Protein AF-A0A7S3BHQ3-F1 (afdb_monomer)

pLDDT: mean 78.8, std 16.58, range [43.38, 95.94]

Solvent-accessible surface area (backbone atoms only — not comparable to full-atom values): 6892 Å² total; per-residue (Å²): 130,82,80,92,77,86,80,77,94,55,89,61,86,87,74,58,44,70,65,47,41,58,42,32,24,27,44,53,70,98,60,96,61,97,48,66,48,71,40,76,51,87,64,63,43,68,93,56,44,48,72,36,58,71,80,50,62,71,88,50,72,66,62,50,53,49,52,55,55,58,71,70,47,66,61,43,80,44,81,95,76,40,80,33,64,74,64,86,78,88,81,80,86,69,94,64,57,78,84,74,67,76,124

Mean predicted aligned error: 10.11 Å

Structure (mmCIF, N/CA/C/O backbone):
data_AF-A0A7S3BHQ3-F1
#
_entry.id   AF-A0A7S3BHQ3-F1
#
loop_
_atom_site.group_PDB
_atom_site.id
_atom_site.type_symbol
_atom_site.label_atom_id
_atom_site.label_alt_id
_atom_site.label_comp_id
_atom_site.label_asym_id
_atom_site.label_entity_id
_atom_site.label_seq_id
_atom_site.pdbx_PDB_ins_code
_atom_site.Cartn_x
_atom_site.Cartn_y
_atom_site.Cartn_z
_atom_site.occupancy
_atom_site.B_iso_or_equiv
_atom_site.auth_seq_id
_atom_site.auth_comp_id
_atom_site.auth_asym_id
_atom_site.auth_atom_id
_atom_site.pdbx_PDB_model_num
ATOM 1 N N . ILE A 1 1 ? 16.650 -5.755 -12.625 1.00 51.38 1 ILE A N 1
ATOM 2 C CA . ILE A 1 1 ? 16.811 -6.219 -11.226 1.00 51.38 1 ILE A CA 1
ATOM 3 C C . ILE A 1 1 ? 18.298 -6.173 -10.927 1.00 51.38 1 ILE A C 1
ATOM 5 O O . ILE A 1 1 ? 19.059 -6.797 -11.658 1.00 51.38 1 ILE A O 1
ATOM 9 N N . CYS A 1 2 ? 18.727 -5.362 -9.961 1.00 49.47 2 CYS A N 1
ATOM 10 C CA . CYS A 1 2 ? 20.128 -5.343 -9.550 1.00 49.47 2 CYS A CA 1
ATOM 11 C C . CYS A 1 2 ? 20.450 -6.671 -8.849 1.00 49.47 2 CYS A C 1
ATOM 13 O O . CYS A 1 2 ? 19.677 -7.072 -7.979 1.00 49.47 2 CYS A O 1
ATOM 15 N N . PRO A 1 3 ? 21.530 -7.373 -9.226 1.00 43.38 3 PRO A N 1
ATOM 16 C CA . PRO A 1 3 ? 21.929 -8.587 -8.530 1.00 43.38 3 PRO A CA 1
ATOM 17 C C . PRO A 1 3 ? 22.315 -8.254 -7.085 1.00 43.38 3 PRO A C 1
ATOM 19 O O . PRO A 1 3 ? 22.892 -7.201 -6.806 1.00 43.38 3 PRO A O 1
ATOM 22 N N . SER A 1 4 ? 21.954 -9.146 -6.170 1.00 56.47 4 SER A N 1
ATOM 23 C CA . SER A 1 4 ? 22.235 -9.048 -4.743 1.00 56.47 4 SER A CA 1
ATOM 24 C C . SER A 1 4 ? 23.692 -9.416 -4.452 1.00 56.47 4 SER A C 1
ATOM 26 O O . S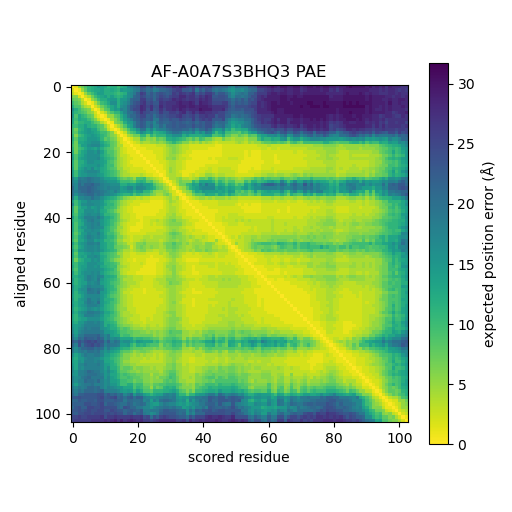ER A 1 4 ? 23.992 -10.602 -4.394 1.00 56.47 4 SER A O 1
ATOM 28 N N . GLU A 1 5 ? 24.572 -8.433 -4.241 1.00 43.62 5 GLU A N 1
ATOM 29 C CA . GLU A 1 5 ? 25.821 -8.607 -3.473 1.00 43.62 5 GLU A CA 1
ATOM 30 C C . GLU A 1 5 ? 26.411 -7.247 -3.008 1.00 43.62 5 GLU A C 1
ATOM 32 O O . GLU A 1 5 ? 26.279 -6.256 -3.735 1.00 43.62 5 GLU A O 1
ATOM 37 N N . PRO A 1 6 ? 27.021 -7.153 -1.801 1.00 58.81 6 PRO A N 1
ATOM 38 C CA . PRO A 1 6 ? 27.482 -5.893 -1.196 1.00 58.81 6 PRO A CA 1
ATOM 39 C C . PRO A 1 6 ? 29.011 -5.668 -1.333 1.00 58.81 6 PRO A C 1
ATOM 41 O O . PRO A 1 6 ? 29.723 -6.59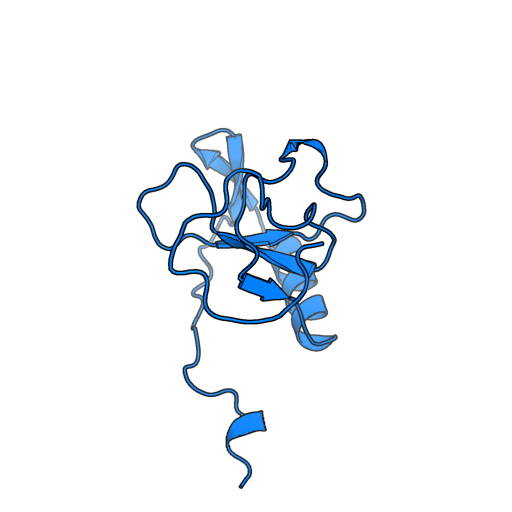9 -1.703 1.00 58.81 6 PRO A O 1
ATOM 44 N N . PRO A 1 7 ? 29.570 -4.495 -0.942 1.00 54.88 7 PRO A N 1
ATOM 45 C CA . PRO A 1 7 ? 28.927 -3.227 -0.598 1.00 54.88 7 PRO A CA 1
ATOM 46 C C . PRO A 1 7 ? 29.266 -2.138 -1.636 1.00 54.88 7 PRO A C 1
ATOM 48 O O . PRO A 1 7 ? 30.429 -1.842 -1.906 1.00 54.88 7 PRO A O 1
ATOM 51 N N . LEU A 1 8 ? 28.252 -1.488 -2.211 1.00 47.31 8 LEU A N 1
ATOM 52 C CA . LEU A 1 8 ? 28.477 -0.362 -3.119 1.00 47.31 8 LEU A CA 1
ATOM 53 C C . LEU A 1 8 ? 28.719 0.909 -2.298 1.00 47.31 8 LEU A C 1
ATOM 55 O O . LEU A 1 8 ? 27.786 1.596 -1.898 1.00 47.31 8 LEU A O 1
ATOM 59 N N . THR A 1 9 ? 29.988 1.254 -2.083 1.00 52.41 9 THR A N 1
ATOM 60 C CA . THR A 1 9 ? 30.424 2.570 -1.575 1.00 52.41 9 THR A CA 1
ATOM 61 C C . THR A 1 9 ? 30.241 3.699 -2.601 1.00 52.41 9 THR A C 1
ATOM 63 O O . THR A 1 9 ? 30.732 4.807 -2.406 1.00 52.41 9 THR A O 1
ATOM 66 N N . THR A 1 10 ? 29.520 3.450 -3.698 1.00 46.78 10 THR A N 1
ATOM 67 C CA . THR A 1 10 ? 29.204 4.437 -4.733 1.00 46.78 10 THR A CA 1
ATOM 68 C C . THR A 1 10 ? 27.720 4.350 -5.103 1.00 46.78 10 THR A C 1
ATOM 70 O O . THR A 1 10 ? 27.224 3.248 -5.357 1.00 46.78 10 THR A O 1
ATOM 73 N N . PRO A 1 11 ? 26.982 5.479 -5.155 1.00 46.25 11 PRO A N 1
ATOM 74 C CA . PRO A 1 11 ? 25.649 5.505 -5.743 1.00 46.25 11 PRO A CA 1
ATOM 75 C C . PRO A 1 11 ? 25.775 5.081 -7.207 1.00 46.25 11 PRO A C 1
ATOM 77 O O . PRO A 1 11 ? 26.339 5.803 -8.029 1.00 46.25 11 PRO A O 1
ATOM 80 N N . ARG A 1 12 ? 25.314 3.875 -7.537 1.00 52.78 12 ARG A N 1
ATOM 81 C CA . ARG A 1 12 ? 25.373 3.369 -8.906 1.00 52.78 12 ARG A CA 1
ATOM 82 C C . ARG A 1 12 ? 24.321 4.113 -9.723 1.00 52.78 12 ARG A C 1
ATOM 84 O O . ARG A 1 12 ? 23.126 3.854 -9.588 1.00 52.78 12 ARG A O 1
ATOM 91 N N . SER A 1 13 ? 24.764 5.070 -10.534 1.00 46.31 13 SER A N 1
ATOM 92 C CA . SER A 1 13 ? 23.899 5.778 -11.476 1.00 46.31 13 SER A CA 1
ATOM 93 C C . SER A 1 13 ? 23.195 4.756 -12.380 1.00 46.31 13 SER A C 1
ATOM 95 O O . SER A 1 13 ? 23.829 3.884 -12.971 1.00 46.31 13 SER A O 1
ATOM 97 N N . GLY A 1 14 ? 21.860 4.807 -12.417 1.00 47.94 14 GLY A N 1
ATOM 98 C CA . GLY A 1 14 ? 21.022 3.891 -13.201 1.00 47.94 14 GLY A CA 1
ATOM 99 C C . GLY A 1 14 ? 20.540 2.628 -12.475 1.00 47.94 14 GLY A C 1
ATOM 100 O O . GLY A 1 14 ? 19.782 1.853 -13.058 1.00 47.94 14 GLY A O 1
ATOM 101 N N . CYS A 1 15 ? 20.915 2.402 -11.210 1.00 54.94 15 CYS A N 1
ATOM 102 C CA . CYS A 1 15 ? 20.318 1.342 -10.392 1.00 54.94 15 CYS A CA 1
ATOM 103 C C . CYS A 1 15 ? 19.023 1.825 -9.748 1.00 54.94 15 CYS A C 1
ATOM 105 O O . CYS A 1 15 ? 18.965 2.241 -8.596 1.00 54.94 15 CYS A O 1
ATOM 107 N N . HIS A 1 16 ? 17.980 1.760 -10.552 1.00 60.81 16 HIS A N 1
ATOM 108 C CA . HIS A 1 16 ? 16.618 2.053 -10.174 1.00 60.81 16 HIS A CA 1
ATOM 109 C C . HIS A 1 16 ? 15.969 0.818 -9.519 1.00 60.81 16 HIS A C 1
ATOM 111 O O . HIS A 1 16 ? 16.133 -0.306 -10.009 1.00 60.81 16 HIS A O 1
ATOM 117 N N . GLY A 1 17 ? 15.268 1.002 -8.390 1.00 65.12 17 GLY A N 1
ATOM 118 C CA . GLY A 1 17 ? 14.494 -0.069 -7.740 1.00 65.12 17 GLY A CA 1
ATOM 119 C C . GLY A 1 17 ? 13.429 -0.634 -8.691 1.00 65.12 17 GLY A C 1
ATOM 120 O O . GLY A 1 17 ? 13.081 0.042 -9.650 1.00 65.12 17 GLY A O 1
ATOM 121 N N . PRO A 1 18 ? 12.923 -1.869 -8.527 1.00 81.50 18 PRO A N 1
ATOM 122 C CA . PRO A 1 18 ? 11.961 -2.432 -9.480 1.00 81.50 18 PRO A CA 1
ATOM 123 C C . PRO A 1 18 ? 10.672 -1.595 -9.585 1.00 81.50 18 PRO A C 1
ATOM 125 O O . PRO A 1 18 ? 10.332 -0.858 -8.664 1.00 81.50 18 PRO A O 1
ATOM 128 N N . ILE A 1 19 ? 9.944 -1.729 -10.705 1.00 89.12 19 ILE A N 1
ATOM 129 C CA . ILE A 1 19 ? 8.584 -1.177 -10.826 1.00 89.12 19 ILE A CA 1
ATOM 130 C C . ILE A 1 19 ? 7.747 -1.752 -9.682 1.00 89.12 19 ILE A C 1
ATOM 132 O O . ILE A 1 19 ? 7.710 -2.973 -9.502 1.00 89.12 19 ILE A O 1
ATOM 136 N N . MET A 1 20 ? 7.070 -0.889 -8.925 1.00 90.88 20 MET A N 1
ATOM 137 C CA . MET A 1 20 ? 6.250 -1.351 -7.811 1.00 90.88 20 MET A CA 1
ATOM 138 C C . MET A 1 20 ? 5.080 -2.199 -8.303 1.00 90.88 20 MET A C 1
ATOM 140 O O . MET A 1 20 ? 4.373 -1.859 -9.256 1.00 90.88 20 MET A O 1
ATOM 144 N N . THR A 1 21 ? 4.878 -3.316 -7.616 1.00 94.50 21 THR A N 1
ATOM 145 C CA . THR A 1 21 ? 3.778 -4.253 -7.844 1.00 94.50 21 THR A CA 1
ATOM 146 C C . THR A 1 21 ? 3.009 -4.471 -6.549 1.00 94.50 21 THR A C 1
ATOM 148 O O . THR A 1 21 ? 3.432 -4.033 -5.474 1.00 94.50 21 THR A O 1
ATOM 151 N N . ARG A 1 22 ? 1.824 -5.078 -6.665 1.00 95.62 22 ARG A N 1
ATOM 152 C CA . ARG A 1 22 ? 0.894 -5.266 -5.551 1.00 95.62 22 ARG A CA 1
ATOM 153 C C . ARG A 1 22 ? 1.591 -5.902 -4.345 1.00 95.62 22 ARG A C 1
ATOM 155 O O . ARG A 1 22 ? 2.129 -6.996 -4.448 1.00 95.62 22 ARG A O 1
ATOM 162 N N . GLY A 1 23 ? 1.514 -5.235 -3.199 1.00 94.81 23 GLY A N 1
ATOM 163 C CA . GLY A 1 23 ? 2.073 -5.679 -1.924 1.00 94.81 23 GLY A CA 1
ATOM 164 C C . GLY A 1 23 ? 3.425 -5.067 -1.573 1.00 94.81 23 GLY A C 1
ATOM 165 O O . GLY A 1 23 ? 3.856 -5.228 -0.437 1.00 94.81 23 GLY A O 1
ATOM 166 N N . MET A 1 24 ? 4.081 -4.352 -2.489 1.00 94.38 24 MET A N 1
ATOM 167 C CA . MET A 1 24 ? 5.353 -3.689 -2.192 1.00 94.38 24 MET A CA 1
ATOM 168 C C . MET A 1 24 ? 5.150 -2.444 -1.320 1.00 94.38 24 MET A C 1
ATOM 170 O O . MET A 1 24 ? 4.200 -1.679 -1.511 1.00 94.38 24 MET A O 1
ATOM 174 N N . VAL A 1 25 ? 6.077 -2.234 -0.387 1.00 91.94 25 VAL A N 1
ATOM 175 C CA . VAL A 1 25 ? 6.137 -1.075 0.511 1.00 91.94 25 VAL A CA 1
ATOM 176 C C . VAL A 1 25 ? 7.273 -0.165 0.066 1.00 91.94 25 VAL A C 1
ATOM 178 O O . VAL A 1 25 ? 8.398 -0.634 -0.117 1.00 91.94 25 VAL A O 1
ATOM 181 N N . GLY A 1 26 ? 6.992 1.125 -0.105 1.00 89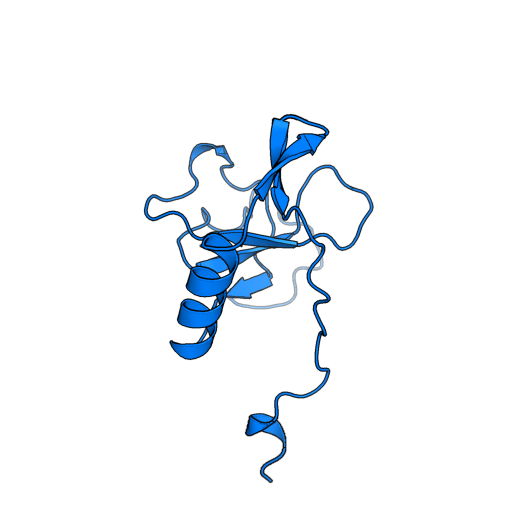.00 26 GLY A N 1
ATOM 182 C CA . GLY A 1 26 ? 7.968 2.106 -0.573 1.00 89.00 26 GLY A CA 1
ATOM 183 C C . GLY A 1 26 ? 7.970 3.385 0.254 1.00 89.00 26 GLY A C 1
ATOM 184 O O . GLY A 1 26 ? 6.963 3.736 0.870 1.00 89.00 26 GLY A O 1
ATOM 185 N N . TRP A 1 27 ? 9.099 4.094 0.252 1.00 87.56 27 TRP A N 1
ATOM 186 C CA . TRP A 1 27 ? 9.164 5.459 0.782 1.00 87.56 27 TRP A CA 1
ATOM 187 C C . TRP A 1 27 ? 8.423 6.431 -0.138 1.00 87.56 27 TRP A C 1
ATOM 189 O O . TRP A 1 27 ? 8.642 6.435 -1.355 1.00 87.56 27 TRP A O 1
ATOM 199 N N . ALA A 1 28 ? 7.560 7.269 0.436 1.00 85.12 28 ALA A N 1
ATOM 200 C CA . ALA A 1 28 ? 6.865 8.310 -0.305 1.00 85.12 28 ALA A CA 1
ATOM 201 C C . ALA A 1 28 ? 7.863 9.388 -0.761 1.00 85.12 28 ALA A C 1
ATOM 203 O O . ALA A 1 28 ? 8.681 9.876 0.017 1.00 85.12 28 ALA A O 1
ATOM 204 N N . GLY A 1 29 ? 7.805 9.750 -2.042 1.00 76.06 29 GLY A N 1
ATOM 205 C CA . GLY A 1 29 ? 8.600 10.847 -2.595 1.00 76.06 29 GLY A CA 1
ATOM 206 C C . GLY A 1 29 ? 7.978 12.211 -2.278 1.00 76.06 29 GLY A C 1
ATOM 207 O O . GLY A 1 29 ? 6.772 12.316 -2.068 1.00 76.06 29 GLY A O 1
ATOM 208 N N . GLY A 1 30 ? 8.791 13.272 -2.272 1.00 67.50 30 GLY A N 1
ATOM 209 C CA . GLY A 1 30 ? 8.305 14.661 -2.200 1.00 67.50 30 GLY A CA 1
ATOM 210 C C . GLY A 1 30 ? 7.972 15.201 -0.801 1.00 67.50 30 GLY A C 1
ATOM 211 O O . GLY A 1 30 ? 7.485 16.324 -0.694 1.00 67.50 30 GLY A O 1
ATOM 212 N N . SER A 1 31 ? 8.258 14.444 0.261 1.00 60.19 31 SER A N 1
ATOM 213 C CA . SER A 1 31 ? 8.039 14.818 1.666 1.00 60.19 31 SER A CA 1
ATOM 214 C C . SER A 1 31 ? 9.355 14.755 2.456 1.00 60.19 31 SER A C 1
ATOM 216 O O . SER A 1 31 ? 10.240 13.969 2.126 1.00 60.19 31 SER A O 1
ATOM 218 N N . ALA A 1 32 ? 9.500 15.584 3.497 1.00 58.59 32 ALA A N 1
ATOM 219 C CA . ALA A 1 32 ? 10.631 15.532 4.436 1.00 58.59 32 ALA A CA 1
ATOM 220 C C . ALA A 1 32 ? 10.421 14.510 5.578 1.00 58.59 32 ALA A C 1
ATOM 222 O O . ALA A 1 32 ? 11.289 14.364 6.440 1.00 58.59 32 ALA A O 1
ATOM 223 N N . GLY A 1 33 ? 9.258 13.852 5.625 1.00 64.88 33 GLY A N 1
ATOM 224 C CA . GLY A 1 33 ? 8.872 12.923 6.685 1.00 64.88 33 GLY A CA 1
ATOM 225 C C . GLY A 1 33 ? 9.231 11.458 6.398 1.00 64.88 33 GLY A C 1
ATOM 226 O O . GLY A 1 33 ? 9.508 11.097 5.254 1.00 64.88 33 GLY A O 1
ATOM 227 N N . PRO A 1 34 ? 9.188 10.582 7.423 1.00 77.69 34 PRO A N 1
ATOM 228 C CA . PRO A 1 34 ? 9.351 9.131 7.285 1.00 77.69 34 PRO A CA 1
ATOM 229 C C . PRO A 1 34 ? 8.084 8.468 6.707 1.00 77.69 34 PRO A C 1
ATOM 231 O O . PRO A 1 34 ? 7.618 7.442 7.208 1.00 77.69 34 PRO A O 1
ATOM 234 N N . ASP A 1 35 ? 7.491 9.082 5.686 1.00 86.06 35 ASP A N 1
ATOM 235 C CA . ASP A 1 35 ? 6.231 8.641 5.103 1.00 86.06 35 ASP A CA 1
ATOM 236 C C . ASP A 1 35 ? 6.487 7.446 4.183 1.00 86.06 35 ASP A C 1
ATOM 238 O O . ASP A 1 35 ? 7.307 7.501 3.264 1.00 86.06 35 ASP A O 1
ATOM 242 N N . PHE A 1 36 ? 5.769 6.351 4.412 1.00 88.50 36 PHE A N 1
ATOM 243 C CA . PHE A 1 36 ? 5.773 5.184 3.536 1.00 88.50 36 PHE A CA 1
ATOM 244 C C . PHE A 1 36 ? 4.369 4.921 3.003 1.00 88.50 36 PHE A C 1
ATOM 246 O O . PHE A 1 36 ? 3.370 5.389 3.550 1.00 88.50 36 PHE A O 1
ATOM 253 N N . PHE A 1 37 ? 4.288 4.126 1.945 1.00 89.69 3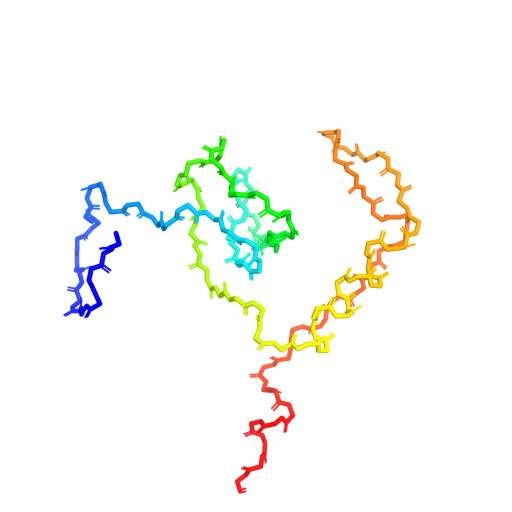7 PHE A N 1
ATOM 254 C CA . PHE A 1 37 ? 3.025 3.653 1.402 1.00 89.69 37 PHE A CA 1
ATOM 255 C C . PHE A 1 37 ? 3.108 2.174 1.037 1.00 89.69 37 PHE A C 1
ATOM 257 O O . PHE A 1 37 ? 4.187 1.615 0.840 1.00 89.69 37 PHE A O 1
ATOM 264 N N . ILE A 1 38 ? 1.938 1.547 0.939 1.00 93.50 38 ILE A N 1
ATOM 265 C CA . ILE A 1 38 ? 1.769 0.159 0.513 1.00 93.50 38 ILE A CA 1
ATOM 266 C C . ILE A 1 38 ? 1.027 0.190 -0.817 1.00 93.50 38 ILE A C 1
ATOM 268 O O . ILE A 1 38 ? -0.079 0.726 -0.902 1.00 93.50 38 ILE A O 1
ATOM 272 N N . TYR A 1 39 ? 1.619 -0.377 -1.864 1.00 94.12 39 TYR A N 1
ATOM 273 C CA . TYR A 1 39 ? 0.982 -0.409 -3.171 1.00 94.12 39 TYR A CA 1
ATOM 274 C C . TYR A 1 39 ? -0.025 -1.559 -3.257 1.00 94.12 39 TYR A C 1
ATOM 276 O O . TYR A 1 39 ? 0.352 -2.727 -3.285 1.00 94.12 39 TYR A O 1
ATOM 284 N N . THR A 1 40 ? -1.319 -1.249 -3.300 1.00 95.00 40 THR A N 1
ATOM 285 C CA . THR A 1 40 ? -2.395 -2.260 -3.258 1.00 95.00 40 THR A CA 1
ATOM 286 C C . THR A 1 40 ? -3.094 -2.485 -4.600 1.00 95.00 40 THR A C 1
ATOM 288 O O . THR A 1 40 ? -3.901 -3.411 -4.718 1.00 95.00 40 THR A O 1
ATOM 291 N N . HIS A 1 41 ? -2.778 -1.685 -5.625 1.00 93.12 41 HIS A N 1
ATOM 292 C CA . HIS A 1 41 ? -3.404 -1.801 -6.939 1.00 93.12 41 HIS A CA 1
ATOM 293 C C . HIS A 1 41 ? -2.938 -3.058 -7.693 1.00 93.12 41 HIS A C 1
ATOM 295 O O . HIS A 1 41 ? -1.838 -3.559 -7.474 1.00 93.12 41 HIS A O 1
ATOM 301 N N . ALA A 1 42 ? -3.800 -3.591 -8.564 1.00 92.88 42 ALA A N 1
ATOM 302 C CA . ALA A 1 42 ? -3.556 -4.861 -9.249 1.00 92.88 42 ALA A CA 1
ATOM 303 C C . ALA A 1 42 ? -2.536 -4.744 -10.393 1.00 92.88 42 ALA A C 1
ATOM 305 O O . ALA A 1 42 ? -1.722 -5.646 -10.582 1.00 92.88 42 ALA A O 1
ATOM 306 N N . ALA A 1 43 ? -2.582 -3.650 -11.157 1.00 95.06 43 ALA A N 1
ATOM 307 C CA . ALA A 1 43 ? -1.623 -3.388 -12.226 1.00 95.06 43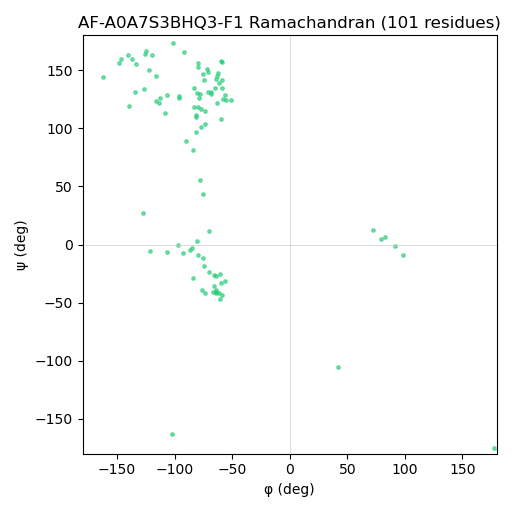 ALA A CA 1
ATOM 308 C C . ALA A 1 43 ? -0.302 -2.840 -11.655 1.00 95.06 43 ALA A C 1
ATOM 310 O O . ALA A 1 43 ? -0.341 -2.210 -10.606 1.00 95.06 43 ALA A O 1
ATOM 311 N N . PRO A 1 44 ? 0.854 -3.031 -12.315 1.00 93.44 44 PRO A N 1
ATOM 312 C CA . PRO A 1 44 ? 2.110 -2.402 -11.901 1.00 93.44 44 PRO A CA 1
ATOM 313 C C . PRO A 1 44 ? 2.063 -0.866 -11.961 1.00 93.44 44 PRO A C 1
ATOM 315 O O . PRO A 1 44 ? 1.438 -0.289 -12.855 1.00 93.44 44 PRO A O 1
ATOM 318 N N . ALA A 1 45 ? 2.791 -0.199 -11.062 1.00 90.50 45 ALA A N 1
ATOM 319 C CA . ALA A 1 45 ? 2.857 1.262 -10.957 1.00 90.50 45 ALA A CA 1
ATOM 320 C C . ALA A 1 45 ? 3.766 1.905 -12.024 1.00 90.50 45 ALA A C 1
ATOM 322 O O . ALA A 1 45 ? 4.701 2.639 -11.712 1.00 90.50 45 ALA A O 1
ATOM 323 N N . THR A 1 46 ? 3.515 1.636 -13.306 1.00 90.19 46 THR A N 1
ATOM 324 C CA . THR A 1 46 ? 4.379 2.097 -14.410 1.00 90.19 46 THR A CA 1
ATOM 325 C C . THR A 1 46 ? 4.504 3.621 -14.502 1.00 90.19 46 THR A C 1
ATOM 327 O O . THR A 1 46 ? 5.518 4.119 -14.977 1.00 90.19 46 THR A O 1
ATOM 330 N N . HIS A 1 47 ? 3.509 4.363 -14.012 1.00 84.25 47 HIS A N 1
ATOM 331 C CA . HIS A 1 47 ? 3.475 5.827 -14.023 1.00 84.25 47 HIS A CA 1
ATOM 332 C C . HIS A 1 47 ? 4.412 6.490 -13.000 1.00 84.25 47 HIS A C 1
ATOM 334 O O . HIS A 1 47 ? 4.732 7.661 -13.166 1.00 84.25 47 HIS A O 1
ATOM 340 N N . TRP A 1 48 ? 4.868 5.761 -11.976 1.00 81.44 48 TRP A N 1
ATOM 341 C CA . TRP A 1 48 ? 5.901 6.225 -11.035 1.00 81.44 48 TRP A CA 1
ATOM 342 C C . TRP A 1 48 ? 7.298 5.720 -11.395 1.00 81.44 48 TRP A C 1
ATOM 344 O O . TRP A 1 48 ? 8.252 5.997 -10.675 1.00 81.44 48 TRP A O 1
ATOM 354 N N . ALA A 1 49 ? 7.409 4.939 -12.478 1.00 82.88 49 ALA A N 1
ATOM 355 C CA . ALA A 1 49 ? 8.634 4.287 -12.914 1.00 82.88 49 ALA A CA 1
ATOM 356 C C . ALA A 1 49 ? 9.421 3.697 -11.728 1.00 82.88 49 ALA A C 1
ATOM 358 O O . ALA A 1 49 ? 9.023 2.680 -11.155 1.00 82.88 49 ALA A O 1
ATOM 359 N N . HIS A 1 50 ? 10.514 4.354 -11.351 1.00 81.19 50 HIS A N 1
ATOM 360 C CA . HIS A 1 50 ? 11.438 3.901 -10.324 1.00 81.19 50 HIS A CA 1
ATOM 361 C C . HIS A 1 50 ? 11.712 4.958 -9.247 1.00 81.19 50 HIS A C 1
ATOM 363 O O . HIS A 1 50 ? 12.784 4.961 -8.637 1.00 81.19 50 HIS A O 1
ATOM 369 N N . ASP A 1 51 ? 10.751 5.851 -9.020 1.00 80.88 51 ASP A N 1
ATOM 370 C CA . ASP A 1 51 ? 10.913 7.032 -8.164 1.00 80.88 51 ASP A CA 1
ATOM 371 C C . ASP A 1 51 ? 10.775 6.726 -6.662 1.00 80.88 51 ASP A C 1
ATOM 373 O O . ASP A 1 51 ? 10.874 7.620 -5.821 1.00 80.88 51 ASP A O 1
ATOM 377 N N . HIS A 1 52 ? 10.587 5.452 -6.306 1.00 83.75 52 HIS A N 1
ATOM 378 C CA . HIS A 1 52 ? 10.424 5.000 -4.929 1.00 83.75 52 HIS A CA 1
ATOM 379 C C . HIS A 1 52 ? 11.402 3.880 -4.580 1.00 83.75 52 HIS A C 1
ATOM 381 O O . HIS A 1 52 ? 11.544 2.886 -5.295 1.00 83.75 52 HIS A O 1
ATOM 387 N N . THR A 1 53 ? 12.038 4.013 -3.418 1.00 85.38 53 THR A N 1
ATOM 388 C CA . THR A 1 53 ? 12.837 2.940 -2.824 1.00 85.38 53 THR A CA 1
ATOM 389 C C . THR A 1 53 ? 11.907 1.947 -2.141 1.00 85.38 53 THR A C 1
ATOM 391 O O . THR A 1 53 ? 11.208 2.305 -1.191 1.00 85.38 53 THR A O 1
ATOM 394 N N . ILE A 1 54 ? 11.921 0.697 -2.603 1.00 87.06 54 ILE A N 1
ATOM 395 C CA . ILE A 1 54 ? 11.178 -0.406 -1.986 1.00 87.06 54 ILE A CA 1
ATOM 396 C C . ILE A 1 54 ? 11.927 -0.882 -0.740 1.00 87.06 54 ILE A C 1
ATOM 398 O O . ILE A 1 54 ? 13.126 -1.154 -0.796 1.00 87.06 54 ILE A O 1
ATOM 402 N N . ILE A 1 55 ? 11.208 -0.988 0.374 1.00 87.00 55 ILE A N 1
ATOM 403 C CA . ILE A 1 55 ? 11.753 -1.330 1.698 1.00 87.00 55 ILE A CA 1
ATOM 404 C C . ILE A 1 55 ? 11.144 -2.586 2.313 1.00 87.00 55 ILE A C 1
ATOM 406 O O . ILE A 1 55 ? 11.579 -3.024 3.37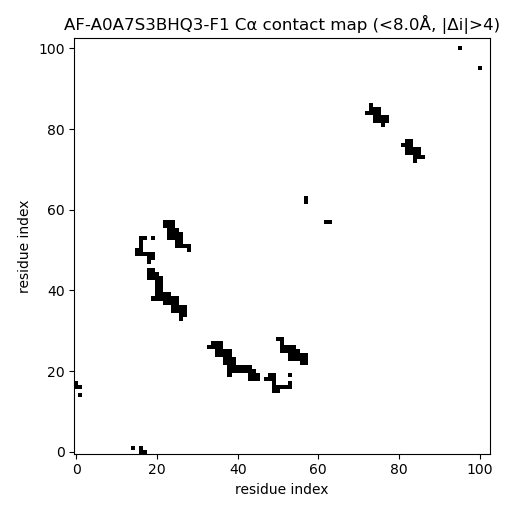5 1.00 87.00 55 ILE A O 1
ATOM 410 N N . GLY A 1 56 ? 10.134 -3.162 1.670 1.00 89.31 56 GLY A N 1
ATOM 411 C CA . GLY A 1 56 ? 9.489 -4.367 2.159 1.00 89.31 56 GLY A CA 1
ATOM 412 C C . GLY A 1 56 ? 8.325 -4.797 1.288 1.00 89.31 56 GLY A C 1
ATOM 413 O O . GLY A 1 56 ? 8.039 -4.204 0.245 1.00 89.31 56 GLY A O 1
ATOM 414 N N . GLU A 1 57 ? 7.642 -5.830 1.755 1.00 94.12 57 GLU A N 1
ATOM 415 C CA . GLU A 1 57 ? 6.471 -6.409 1.115 1.00 94.12 57 GLU A CA 1
ATOM 416 C C . GLU A 1 57 ? 5.506 -6.972 2.162 1.00 94.12 57 GLU A C 1
ATOM 418 O O . GLU A 1 57 ? 5.896 -7.296 3.287 1.00 94.12 57 GLU A O 1
ATOM 423 N N . ILE A 1 58 ? 4.230 -7.082 1.799 1.00 94.06 58 ILE A N 1
ATOM 424 C CA . ILE A 1 58 ? 3.217 -7.721 2.639 1.00 94.06 58 ILE A CA 1
ATOM 425 C C . ILE A 1 58 ? 3.421 -9.238 2.630 1.00 94.06 58 ILE A C 1
ATOM 427 O O . ILE A 1 58 ? 3.227 -9.888 1.604 1.00 94.06 58 ILE A O 1
ATOM 431 N N . ALA A 1 59 ? 3.771 -9.796 3.789 1.00 90.81 59 ALA A N 1
ATOM 432 C CA . ALA A 1 59 ? 4.208 -11.186 3.913 1.00 90.81 59 ALA A CA 1
ATOM 433 C C . ALA A 1 59 ? 3.068 -12.213 4.027 1.00 90.81 59 ALA A C 1
ATOM 435 O O . ALA A 1 59 ? 3.243 -13.369 3.643 1.00 90.81 59 ALA A O 1
ATOM 436 N N . ASP A 1 60 ? 1.912 -11.835 4.581 1.00 90.19 60 ASP A N 1
ATOM 437 C CA . ASP A 1 60 ? 0.893 -12.804 4.991 1.00 90.19 60 ASP A CA 1
ATOM 438 C C . ASP A 1 60 ? -0.553 -12.370 4.694 1.00 90.19 60 ASP A C 1
ATOM 440 O O . ASP A 1 60 ? -0.873 -11.205 4.445 1.00 90.19 60 ASP A O 1
ATOM 444 N N . SER A 1 61 ? -1.455 -13.354 4.721 1.00 92.75 61 SER A N 1
ATOM 445 C CA . SER A 1 61 ? -2.876 -13.164 4.407 1.00 92.75 61 SER A CA 1
ATOM 446 C C . SER A 1 61 ? -3.654 -12.354 5.454 1.00 92.75 61 SER A C 1
ATOM 448 O O . SER A 1 61 ? -4.680 -11.764 5.117 1.00 92.75 61 SER A O 1
ATOM 450 N N . ILE A 1 62 ? -3.197 -12.305 6.708 1.00 92.38 62 ILE A N 1
ATOM 451 C CA . ILE A 1 62 ? -3.835 -11.519 7.775 1.00 92.38 62 ILE A CA 1
ATOM 452 C C . ILE A 1 62 ? -3.550 -10.034 7.543 1.00 92.38 62 ILE A C 1
ATOM 454 O O . ILE A 1 62 ? -4.456 -9.201 7.630 1.00 92.38 62 ILE A O 1
ATOM 458 N N . SER A 1 63 ? -2.316 -9.712 7.164 1.00 92.94 63 SER A N 1
ATOM 459 C CA . SER A 1 63 ? -1.900 -8.374 6.756 1.00 92.94 63 SER A CA 1
ATOM 460 C C . SER A 1 63 ? -2.718 -7.887 5.555 1.00 92.94 63 SER A C 1
ATOM 462 O O . SER A 1 63 ? -3.243 -6.776 5.582 1.00 92.94 63 SER A O 1
ATOM 464 N N . TRP A 1 64 ? -2.950 -8.744 4.554 1.00 94.62 64 TRP A N 1
ATOM 465 C CA . TRP A 1 64 ? -3.844 -8.420 3.432 1.00 94.62 64 TRP A CA 1
ATOM 466 C C . TRP A 1 64 ? -5.286 -8.134 3.864 1.00 94.62 64 TRP A C 1
ATOM 468 O O . TRP A 1 64 ? -5.837 -7.105 3.483 1.00 94.62 64 TRP A O 1
ATOM 478 N N . LYS A 1 65 ? -5.876 -8.977 4.721 1.00 94.69 65 LYS A N 1
ATOM 479 C CA . LYS A 1 65 ? -7.227 -8.734 5.261 1.00 94.69 65 LYS A CA 1
ATOM 480 C C . LYS A 1 65 ? -7.318 -7.423 6.043 1.00 94.69 65 LYS A C 1
ATOM 482 O O . LYS A 1 65 ? -8.355 -6.767 6.031 1.00 94.69 65 LYS A O 1
ATOM 487 N N . THR A 1 66 ? -6.238 -7.038 6.719 1.00 92.44 66 THR A N 1
ATOM 488 C CA . THR A 1 66 ? -6.163 -5.761 7.439 1.00 92.44 66 THR A CA 1
ATOM 489 C C . THR A 1 66 ? -6.196 -4.580 6.469 1.00 92.44 66 THR A C 1
ATOM 491 O O . THR A 1 66 ? -6.902 -3.606 6.723 1.00 92.44 66 THR A O 1
ATOM 494 N N . LEU A 1 67 ? -5.499 -4.673 5.331 1.00 93.12 67 LEU A N 1
ATOM 495 C CA . LEU A 1 67 ? -5.556 -3.651 4.278 1.00 93.12 67 LEU A CA 1
ATOM 496 C C . LEU A 1 67 ? -6.956 -3.540 3.666 1.00 93.12 67 LEU A C 1
ATOM 498 O O . LEU A 1 67 ? -7.447 -2.428 3.481 1.00 93.12 67 LEU A O 1
ATOM 502 N N . ASP A 1 68 ? -7.623 -4.670 3.425 1.00 94.31 68 ASP A N 1
ATOM 503 C CA . ASP A 1 68 ? -9.004 -4.677 2.931 1.00 94.31 68 ASP A CA 1
ATOM 504 C C . ASP A 1 68 ? -9.955 -3.988 3.925 1.00 94.31 68 ASP A C 1
ATOM 506 O O . ASP A 1 68 ? -10.794 -3.174 3.535 1.00 94.31 68 ASP A O 1
ATOM 510 N N . ALA A 1 69 ? -9.785 -4.250 5.225 1.00 93.62 69 ALA A N 1
ATOM 511 C CA . ALA A 1 69 ? -10.550 -3.582 6.273 1.00 93.62 69 ALA A CA 1
ATOM 512 C C . ALA A 1 69 ? -10.271 -2.069 6.330 1.00 93.62 69 ALA A C 1
ATOM 514 O O . ALA A 1 69 ? -11.205 -1.288 6.502 1.00 93.62 69 ALA A O 1
ATOM 515 N N . LEU A 1 70 ? -9.015 -1.641 6.144 1.00 92.19 70 LEU A N 1
ATOM 516 C CA . LEU A 1 70 ? -8.644 -0.221 6.079 1.00 92.19 70 LEU A CA 1
ATOM 517 C C . LEU A 1 70 ? -9.274 0.485 4.871 1.00 92.19 70 LEU A C 1
ATOM 519 O O . LEU A 1 70 ? -9.762 1.603 5.013 1.00 92.19 70 LEU A O 1
ATOM 523 N N . HIS A 1 71 ? -9.311 -0.163 3.704 1.00 91.81 71 HIS A N 1
ATOM 524 C CA . HIS A 1 71 ? -9.957 0.379 2.503 1.00 91.81 71 HIS A CA 1
ATOM 525 C C . HIS A 1 71 ? -11.474 0.560 2.659 1.00 91.81 71 HIS A C 1
ATOM 527 O O . HIS A 1 71 ? -12.056 1.419 2.001 1.00 91.81 71 HIS A O 1
ATOM 533 N N . ALA A 1 72 ? -12.117 -0.236 3.515 1.00 94.31 72 ALA A N 1
ATOM 534 C CA . ALA A 1 72 ? -13.550 -0.136 3.782 1.00 94.31 72 ALA A CA 1
ATOM 535 C C . ALA A 1 72 ? -13.915 0.999 4.760 1.00 94.31 72 ALA A C 1
ATOM 537 O O . ALA A 1 72 ? -15.101 1.283 4.954 1.00 94.31 72 ALA A O 1
ATOM 538 N N . LEU A 1 73 ? -12.930 1.643 5.397 1.00 94.75 73 LEU A N 1
ATOM 539 C CA . LEU A 1 73 ? -13.188 2.722 6.345 1.00 94.75 73 LEU A CA 1
ATOM 540 C C . L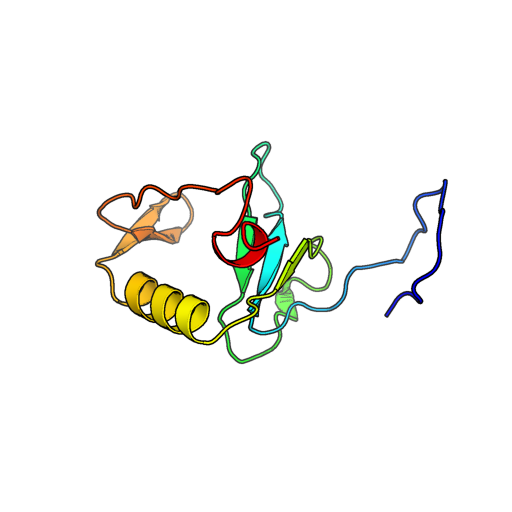EU A 1 73 ? -13.691 3.995 5.640 1.00 94.75 73 LEU A C 1
ATOM 542 O O . LEU A 1 73 ? -13.277 4.299 4.519 1.00 94.75 73 LEU A O 1
ATOM 546 N N . PRO A 1 74 ? -14.543 4.799 6.303 1.00 95.94 74 PRO A N 1
ATOM 547 C CA . PRO A 1 74 ? -15.018 6.055 5.741 1.00 95.94 74 PRO A CA 1
ATOM 548 C C . PRO A 1 74 ? -13.867 7.008 5.407 1.00 95.94 74 PRO A C 1
ATOM 550 O O . PRO A 1 74 ? -13.083 7.390 6.279 1.00 95.94 74 PRO A O 1
ATOM 553 N N . ALA A 1 75 ? -13.830 7.463 4.158 1.00 94.50 75 ALA A N 1
ATOM 554 C CA . ALA A 1 75 ? -12.843 8.409 3.659 1.00 94.50 75 ALA A CA 1
ATOM 555 C C . ALA A 1 75 ? -13.508 9.634 3.009 1.00 94.50 75 ALA A C 1
ATOM 557 O O . ALA A 1 75 ? -14.712 9.652 2.730 1.00 94.50 75 ALA A O 1
ATOM 558 N N . ALA A 1 76 ? -12.726 10.689 2.820 1.00 93.19 76 ALA A N 1
ATOM 559 C CA . ALA A 1 76 ? -13.104 11.895 2.100 1.00 93.19 76 ALA A CA 1
ATOM 560 C C . ALA A 1 76 ? -11.883 12.463 1.372 1.00 93.19 76 ALA A C 1
ATOM 562 O O . ALA A 1 76 ? -10.743 12.176 1.734 1.00 93.19 76 ALA A O 1
ATOM 563 N N . THR A 1 77 ? -12.113 13.296 0.363 1.00 92.19 77 THR A N 1
ATOM 564 C CA . THR A 1 77 ? -11.030 14.038 -0.285 1.00 92.19 77 THR A CA 1
ATOM 565 C C . THR A 1 77 ? -10.387 14.991 0.724 1.00 92.19 77 THR A C 1
ATOM 567 O O . THR A 1 77 ? -11.066 15.835 1.308 1.00 92.19 77 THR A O 1
ATOM 570 N N . GLY A 1 78 ? -9.085 14.832 0.943 1.00 83.69 78 GLY A N 1
ATOM 571 C CA . GLY A 1 78 ? -8.252 15.693 1.775 1.00 83.69 78 GLY A CA 1
ATOM 572 C C . GLY A 1 78 ? -7.392 16.654 0.950 1.00 83.69 78 GLY A C 1
ATOM 573 O O . GLY A 1 78 ? -7.631 16.889 -0.237 1.00 83.69 78 GLY A O 1
ATOM 574 N N . GLY A 1 79 ? -6.369 17.221 1.595 1.00 77.12 79 GLY A N 1
ATOM 575 C CA . GLY A 1 79 ? -5.415 18.123 0.944 1.00 77.12 79 GLY A CA 1
ATOM 576 C C . GLY A 1 79 ? -4.689 17.459 -0.232 1.00 77.12 79 GLY A C 1
ATOM 577 O O . GLY A 1 79 ? -4.365 16.275 -0.185 1.00 77.12 79 GLY A O 1
ATOM 578 N N . GLY A 1 80 ? -4.454 18.221 -1.305 1.00 77.81 80 GLY A N 1
ATOM 579 C CA . GLY A 1 80 ? -3.737 17.737 -2.493 1.00 77.81 80 GLY A CA 1
ATOM 580 C C . GLY A 1 80 ? -4.517 16.747 -3.368 1.00 77.81 80 GLY A C 1
ATOM 581 O O . GLY A 1 80 ? -3.920 16.106 -4.224 1.00 77.81 80 GLY A O 1
ATOM 582 N N . GLY A 1 81 ? -5.832 16.597 -3.162 1.00 83.44 81 GLY A N 1
ATOM 583 C CA . GLY A 1 81 ? -6.675 15.682 -3.945 1.00 83.44 81 GLY A CA 1
ATOM 584 C C . GLY A 1 81 ? -6.579 14.212 -3.521 1.00 83.44 81 GLY A C 1
ATOM 585 O O . GLY A 1 81 ? -7.188 13.352 -4.154 1.00 83.44 81 GLY A O 1
ATOM 586 N N . MET A 1 82 ? -5.847 13.914 -2.445 1.00 84.19 82 MET A N 1
ATOM 587 C CA . MET A 1 82 ? -5.720 12.560 -1.907 1.00 84.19 82 MET A CA 1
ATOM 588 C C . MET A 1 82 ? -6.985 12.142 -1.152 1.00 84.19 82 MET A C 1
ATOM 590 O O . MET A 1 82 ? -7.635 12.957 -0.501 1.00 84.19 82 MET A O 1
ATOM 594 N N . THR A 1 83 ? -7.328 10.855 -1.205 1.00 90.25 83 THR A N 1
ATOM 595 C CA . THR A 1 83 ? -8.405 10.288 -0.382 1.00 90.25 83 THR A CA 1
ATOM 596 C C . THR A 1 83 ? -7.855 9.962 1.003 1.00 90.25 83 THR A C 1
ATOM 598 O O . THR A 1 83 ? -6.948 9.145 1.128 1.00 90.25 83 THR A O 1
ATOM 601 N N . MET A 1 84 ? -8.400 10.600 2.037 1.00 91.50 84 MET A N 1
ATOM 602 C CA . MET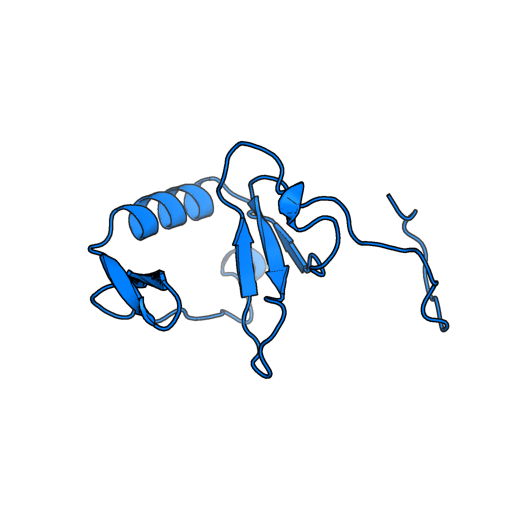 A 1 84 ? -7.947 10.478 3.423 1.00 91.50 84 MET A CA 1
ATOM 603 C C . MET A 1 84 ? -9.047 9.858 4.285 1.00 91.50 84 MET A C 1
ATOM 605 O O . MET A 1 84 ? -10.230 10.141 4.090 1.00 91.50 84 MET A O 1
ATOM 609 N N . LEU A 1 85 ? -8.671 9.043 5.270 1.00 92.75 85 LEU A N 1
ATOM 610 C CA . LEU A 1 85 ? -9.618 8.522 6.258 1.00 92.75 85 LEU A CA 1
ATOM 611 C C . LEU A 1 85 ? -10.245 9.671 7.057 1.00 92.75 85 LEU A C 1
ATOM 613 O O . LEU A 1 85 ? -9.556 10.611 7.452 1.00 92.75 85 LEU A O 1
ATOM 617 N N . ARG A 1 86 ? -11.554 9.585 7.329 1.00 92.62 86 ARG A N 1
ATOM 618 C CA . ARG A 1 86 ? -12.273 10.597 8.126 1.00 92.62 86 ARG A CA 1
ATOM 619 C C . ARG A 1 86 ? -11.803 10.634 9.573 1.00 92.62 86 ARG A C 1
ATOM 621 O O . ARG A 1 86 ? -11.741 11.703 10.171 1.00 92.62 86 ARG A O 1
ATOM 628 N N . THR A 1 87 ? -11.478 9.466 10.109 1.00 91.56 87 THR A N 1
ATOM 629 C CA . THR A 1 87 ? -10.927 9.307 11.451 1.00 91.56 87 THR A CA 1
ATOM 630 C C . THR A 1 87 ? -9.518 8.738 11.317 1.00 91.56 87 THR A C 1
ATOM 632 O O . THR A 1 87 ? -9.370 7.676 10.706 1.00 91.56 87 THR A O 1
ATOM 635 N N . PRO A 1 88 ? -8.484 9.404 11.864 1.00 87.69 88 PRO A N 1
ATOM 636 C CA . PRO A 1 88 ? -7.126 8.879 11.853 1.00 87.69 88 PRO A CA 1
ATOM 637 C C . PRO A 1 88 ? -7.044 7.519 12.547 1.00 87.69 88 PRO A C 1
ATOM 639 O O . PRO A 1 88 ? -7.566 7.341 13.649 1.00 87.69 88 PRO A O 1
ATOM 642 N N . VAL A 1 89 ? -6.350 6.574 11.917 1.00 86.31 89 VAL A N 1
ATOM 643 C CA . VAL A 1 89 ? -6.016 5.284 12.524 1.00 86.31 89 VAL A CA 1
ATOM 644 C C . VAL A 1 89 ? -4.610 5.385 13.097 1.00 86.31 89 VAL A C 1
ATOM 646 O O . VAL A 1 89 ? -3.672 5.752 12.393 1.00 86.31 89 VAL A O 1
ATOM 649 N N . GLN A 1 90 ? -4.463 5.064 14.380 1.00 82.44 90 GLN A N 1
ATOM 650 C CA . GLN A 1 90 ? -3.154 5.007 15.021 1.00 82.44 90 GLN A CA 1
ATOM 651 C C . GLN A 1 90 ? -2.450 3.712 14.615 1.00 82.44 90 GLN A C 1
ATOM 653 O O . GLN A 1 90 ? -2.922 2.615 14.916 1.00 82.44 90 GLN A O 1
ATOM 658 N N . LEU A 1 91 ? -1.326 3.847 13.912 1.00 77.69 91 LEU A N 1
ATOM 659 C CA . LEU A 1 91 ? -0.481 2.723 13.530 1.00 77.69 91 LEU A CA 1
ATOM 660 C C . LEU A 1 91 ? 0.650 2.571 14.544 1.00 77.69 91 LEU A C 1
ATOM 662 O O . LEU A 1 91 ? 1.389 3.514 14.821 1.00 77.69 91 LEU A O 1
ATOM 666 N N . HIS A 1 92 ? 0.806 1.360 15.071 1.00 75.62 92 HIS A N 1
ATOM 667 C CA . HIS A 1 92 ? 1.887 1.024 15.987 1.00 75.62 92 HIS A CA 1
ATOM 668 C C . HIS A 1 92 ? 2.898 0.124 15.282 1.00 75.62 92 HIS A C 1
ATOM 670 O O . HIS A 1 92 ? 2.605 -1.025 14.956 1.00 75.62 92 HIS A O 1
ATOM 676 N N . VAL A 1 93 ? 4.109 0.640 15.071 1.00 70.31 93 VAL A N 1
ATOM 677 C CA . VAL A 1 93 ? 5.226 -0.165 14.571 1.00 70.31 93 VAL A CA 1
ATOM 678 C C . VAL A 1 93 ? 5.831 -0.924 15.748 1.00 70.31 93 VAL A C 1
ATOM 680 O O . VAL A 1 93 ? 6.429 -0.333 16.650 1.00 70.31 93 VAL A O 1
ATOM 683 N N . MET A 1 94 ? 5.662 -2.244 15.758 1.00 66.75 94 MET A N 1
ATOM 684 C CA . MET A 1 94 ? 6.259 -3.100 16.782 1.00 66.75 94 MET A CA 1
ATOM 685 C C . MET A 1 94 ? 7.727 -3.372 16.445 1.00 66.75 94 MET A C 1
ATOM 687 O O . MET A 1 94 ? 8.044 -3.792 15.336 1.00 66.75 94 MET A O 1
ATOM 691 N N . LYS A 1 95 ? 8.629 -3.179 17.416 1.00 65.94 95 LYS A N 1
ATOM 692 C CA . LYS A 1 95 ? 10.066 -3.482 17.256 1.00 65.94 95 LYS A CA 1
ATOM 693 C C . LYS A 1 95 ? 10.351 -4.976 17.087 1.00 65.94 95 LYS A C 1
ATOM 695 O O . LYS A 1 95 ? 11.353 -5.336 16.481 1.00 65.94 95 LYS A O 1
ATOM 700 N N . THR A 1 96 ? 9.471 -5.828 17.609 1.00 62.75 96 THR A N 1
ATOM 701 C CA . THR A 1 96 ? 9.609 -7.280 17.528 1.00 62.75 96 THR A CA 1
ATOM 702 C C . THR A 1 96 ? 8.242 -7.891 17.250 1.00 62.75 96 THR A C 1
ATOM 704 O O . THR A 1 96 ? 7.332 -7.714 18.064 1.00 62.75 96 THR A O 1
ATOM 707 N N . PRO A 1 97 ? 8.067 -8.605 16.131 1.00 61.19 97 PRO A N 1
ATOM 708 C CA . PRO A 1 97 ? 6.832 -9.321 15.883 1.00 61.19 97 PRO A CA 1
ATOM 709 C C . PRO A 1 97 ? 6.610 -10.421 16.934 1.00 61.19 97 PRO A C 1
ATOM 711 O O . PRO A 1 97 ? 7.581 -11.065 17.337 1.00 61.19 97 PRO A O 1
ATOM 714 N N . PRO A 1 98 ? 5.362 -10.709 17.343 1.00 60.50 98 PRO A N 1
ATOM 715 C CA . PRO A 1 98 ? 5.064 -11.765 18.314 1.00 60.50 98 PRO A CA 1
ATOM 716 C C . PRO A 1 98 ? 5.598 -13.146 17.904 1.00 60.50 98 PRO A C 1
ATOM 718 O O . PRO A 1 98 ? 6.011 -13.925 18.754 1.00 60.50 98 PRO A O 1
ATOM 721 N N . TRP A 1 99 ? 5.663 -13.437 16.601 1.00 59.88 99 TRP A N 1
ATOM 722 C CA . TRP A 1 99 ? 6.206 -14.697 16.076 1.00 59.88 99 TRP A CA 1
ATOM 723 C C . TRP A 1 99 ? 7.740 -14.784 16.110 1.00 59.88 99 TRP A C 1
ATOM 7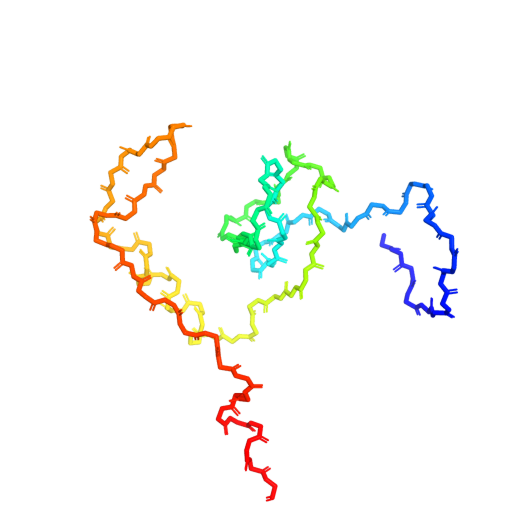25 O O . TRP A 1 99 ? 8.290 -15.861 15.910 1.00 59.88 99 TRP A O 1
ATOM 735 N N . LEU A 1 100 ? 8.439 -13.674 16.376 1.00 57.47 100 LEU A N 1
ATOM 736 C CA . LEU A 1 100 ? 9.894 -13.633 16.554 1.00 57.47 100 LEU A CA 1
ATOM 737 C C . LEU A 1 100 ? 10.315 -13.786 18.031 1.00 57.47 100 LEU A C 1
ATOM 739 O O . LEU A 1 100 ? 11.503 -13.879 18.321 1.00 57.47 100 LEU A O 1
ATOM 743 N N . GLN A 1 101 ? 9.349 -13.789 18.959 1.00 58.00 101 GLN A N 1
ATOM 744 C CA . GLN A 1 101 ? 9.563 -13.916 20.410 1.00 58.00 101 GLN A CA 1
ATOM 745 C C . GLN A 1 101 ? 9.622 -15.381 20.883 1.00 58.00 101 GLN A C 1
ATOM 747 O O . GLN A 1 101 ? 9.873 -15.634 22.056 1.00 58.00 101 GLN A O 1
ATOM 752 N N . ALA A 1 102 ? 9.392 -16.351 19.995 1.00 49.78 102 ALA A N 1
ATOM 753 C CA . ALA A 1 102 ? 9.507 -17.769 20.312 1.00 49.78 102 ALA A CA 1
ATOM 754 C C . ALA A 1 102 ? 10.939 -18.262 20.033 1.00 49.78 102 ALA A C 1
ATOM 756 O O . ALA A 1 102 ? 11.251 -18.709 18.928 1.00 49.78 102 ALA A O 1
ATOM 757 N N . LYS A 1 103 ? 11.811 -18.161 21.039 1.00 46.66 103 LYS A N 1
ATOM 758 C CA . LYS A 1 103 ? 13.029 -18.969 21.172 1.00 46.66 103 LYS A CA 1
ATOM 759 C C . LYS A 1 103 ? 13.150 -19.472 22.599 1.00 46.66 103 LYS A C 1
ATOM 761 O O . LYS A 1 103 ? 12.930 -18.652 23.514 1.00 46.66 103 LYS A O 1
#

Organism: NCBI:txid156174

Sequence (103 aa):
ICPSEPPLTTPRSGCHGPIMTRGMVGWAGGSAGPDFFIYTHAAPATHWAHDHTIIGEIADSISWKTLDALHALPAATGGGGMTMLRTPVQLHVMKTPPWLQAK

Radius of gyration: 16.46 Å; Cα contacts (8 Å, |Δi|>4): 104; chains: 1; bounding box: 45×37×36 Å

InterPro domains:
  IPR029000 Cyclophilin-like domain superfamily [SSF50891] (20-78)

Foldseek 3Di:
DDDDDDDPPDDPPPPFDQFDAAFWKWQDPDDPDSDIDGHHDHDTPVVCPRVTDTDDGDDDDVSVVVVVVVVPADWDQDPPRDIGHPDDDDDDDDPADPVRPPD

Secondary structure (DSSP, 8-state):
--------SS--TT-PPPPP-TTEEEEPSS-SS--EEE---SS--GGGTT-S-EEEE--SHHHHHHHHHHHTS-EEE-GGG-EEESSPPPP---SS-GGGS--